Protein AF-A0A0K8PP52-F1 (afdb_monomer_lite)

Secondary structure (DSSP, 8-state):
-PPPPPB-TT-PBPS-SS---BSSTTPPBPTT-HHHHHHHHHHHHHTHHHHHHT-S-HHHHHHHHHHHHHH-HHHHHHHHHHHHHHHH-

Foldseek 3Di:
DPDDFDAAPVRHGDPDDPDADAPDDVHDGDPPRPRVVRVVVVVVLVCLLVVLLPDPDVVVSVVVLVVQCVVPVVSSVVSVVSNVVSNVD

Sequence (89 aa):
MPQRVLTTESGAPVADNQNSATAGVGGPLLLQDQQLLEKLARCNRERIAGGLAQVSRDDVIERNLAHFHTADPEYGRRVEDAVRALRED

Organism: Streptomyces azureus (NCBI:txid146537)

Structure (mmCIF, N/CA/C/O backbone):
data_AF-A0A0K8PP52-F1
#
_entry.id   AF-A0A0K8PP52-F1
#
loop_
_atom_site.group_PDB
_atom_site.id
_atom_site.type_symbol
_atom_site.label_atom_id
_atom_site.label_alt_id
_atom_site.label_comp_id
_atom_site.label_asym_id
_atom_site.label_entity_id
_atom_site.label_seq_id
_atom_site.pdbx_PDB_ins_code
_atom_site.Cartn_x
_atom_site.Cartn_y
_atom_site.Cartn_z
_atom_site.occupancy
_atom_site.B_iso_or_equiv
_atom_site.auth_seq_id
_atom_site.auth_comp_id
_atom_site.auth_asym_id
_atom_site.auth_atom_id
_atom_site.pdbx_PDB_model_num
ATOM 1 N N . MET A 1 1 ? -28.338 -18.580 -6.969 1.00 54.50 1 MET A N 1
ATOM 2 C CA . MET A 1 1 ? -26.875 -18.610 -6.747 1.00 54.50 1 MET A CA 1
ATOM 3 C C . MET A 1 1 ? -26.621 -18.332 -5.273 1.00 54.50 1 MET A C 1
ATOM 5 O O . MET A 1 1 ? -27.280 -17.431 -4.766 1.00 54.50 1 MET A O 1
ATOM 9 N N . PRO A 1 2 ? -25.759 -19.080 -4.564 1.00 60.72 2 PRO A N 1
ATOM 10 C CA . PRO A 1 2 ? -25.397 -18.728 -3.192 1.00 60.72 2 PRO A CA 1
ATOM 11 C C . PRO A 1 2 ? -24.676 -17.370 -3.172 1.00 60.72 2 PRO A C 1
ATOM 13 O O . PRO A 1 2 ? -23.870 -17.082 -4.059 1.00 60.72 2 PRO A O 1
ATOM 16 N N . GLN A 1 3 ? -24.992 -16.524 -2.189 1.00 76.19 3 GLN A N 1
ATOM 17 C CA . GLN A 1 3 ? -24.362 -15.213 -2.020 1.00 76.19 3 GLN A CA 1
ATOM 18 C C . GLN A 1 3 ? -22.861 -15.403 -1.763 1.00 76.19 3 GLN A C 1
ATOM 20 O O . GLN A 1 3 ? -22.471 -16.095 -0.823 1.00 76.19 3 GLN A O 1
ATOM 25 N N . ARG A 1 4 ? -22.010 -14.796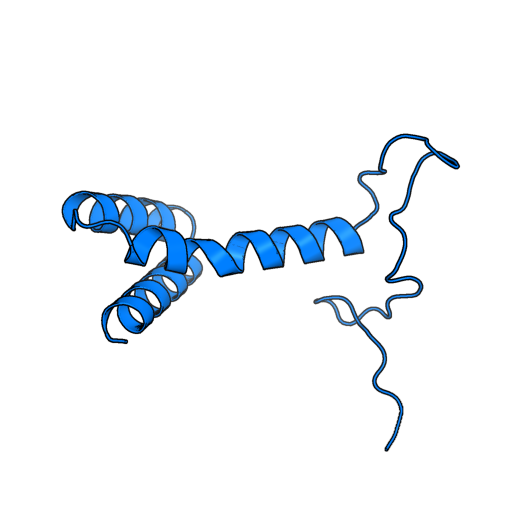 -2.598 1.00 86.50 4 ARG A N 1
ATOM 26 C CA . ARG A 1 4 ? -20.556 -14.831 -2.402 1.00 86.50 4 ARG A CA 1
ATOM 27 C C . ARG A 1 4 ? -20.196 -13.911 -1.232 1.00 86.50 4 ARG A C 1
ATOM 29 O O . ARG A 1 4 ? -20.494 -12.720 -1.283 1.00 86.50 4 ARG A O 1
ATOM 36 N N . VAL A 1 5 ? -19.586 -14.472 -0.190 1.00 91.88 5 VAL A N 1
ATOM 37 C CA . VAL A 1 5 ? -19.077 -13.717 0.964 1.00 91.88 5 VAL A CA 1
ATOM 38 C C . VAL A 1 5 ? -17.781 -13.024 0.557 1.00 91.88 5 VAL A C 1
ATOM 40 O O . VAL A 1 5 ? -16.918 -13.647 -0.062 1.00 91.88 5 VAL A O 1
ATOM 43 N N . LEU A 1 6 ? -17.652 -11.734 0.870 1.00 94.56 6 LEU A N 1
ATOM 44 C CA . LEU A 1 6 ? -16.399 -11.013 0.677 1.00 94.56 6 LEU A CA 1
ATOM 45 C C . LEU A 1 6 ? -15.384 -11.497 1.713 1.00 94.56 6 LEU A C 1
ATOM 47 O O . LEU A 1 6 ? -15.696 -11.534 2.903 1.00 94.56 6 LEU A O 1
ATOM 51 N N . THR A 1 7 ? -14.179 -11.838 1.270 1.00 95.38 7 THR A N 1
ATOM 52 C CA . THR A 1 7 ? -13.108 -12.320 2.143 1.00 95.38 7 THR A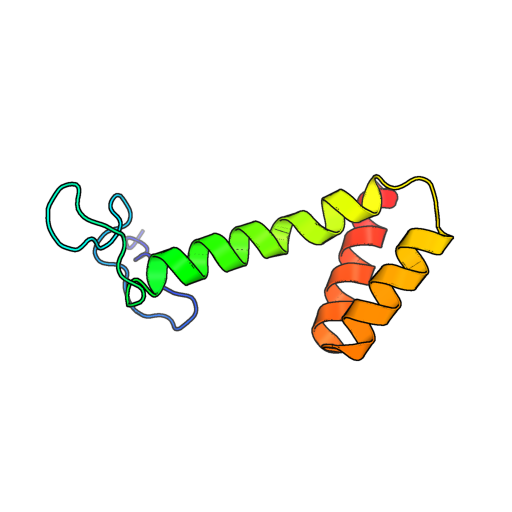 CA 1
ATOM 53 C C . THR A 1 7 ? -11.832 -11.505 1.972 1.00 95.38 7 THR A C 1
ATOM 55 O O . THR A 1 7 ? -11.628 -10.860 0.941 1.00 95.38 7 THR A O 1
ATOM 58 N N . THR A 1 8 ? -10.969 -11.546 2.982 1.00 94.31 8 THR A N 1
ATOM 59 C CA . THR A 1 8 ? -9.561 -11.144 2.878 1.00 94.31 8 THR A CA 1
ATOM 60 C C . THR A 1 8 ? -8.789 -12.118 1.982 1.00 94.31 8 THR A C 1
ATOM 62 O O . THR A 1 8 ? -9.291 -13.188 1.623 1.00 94.31 8 THR A O 1
ATOM 65 N N . GLU A 1 9 ? -7.542 -11.785 1.660 1.00 91.12 9 GLU A N 1
ATOM 66 C CA . GLU A 1 9 ? -6.597 -12.654 0.947 1.00 91.12 9 GLU A CA 1
ATOM 67 C C . GLU A 1 9 ? -6.332 -13.965 1.701 1.00 91.12 9 GLU A C 1
ATOM 69 O O . GLU A 1 9 ? -6.150 -15.010 1.083 1.00 91.12 9 GLU A O 1
ATOM 74 N N . SER A 1 10 ? -6.402 -13.943 3.035 1.00 92.94 10 SER A N 1
ATOM 75 C CA . SER A 1 10 ? -6.330 -15.141 3.883 1.00 92.94 10 SER A CA 1
ATOM 76 C C . SER A 1 10 ? -7.641 -15.938 3.966 1.00 92.94 10 SER A C 1
ATOM 78 O O . SER A 1 10 ? -7.683 -16.977 4.622 1.00 92.94 10 SER A O 1
ATOM 80 N N . GLY A 1 11 ? -8.716 -15.472 3.323 1.00 93.75 11 GLY A N 1
ATOM 81 C CA . GLY A 1 11 ? -10.019 -16.141 3.305 1.00 93.75 11 GLY A CA 1
ATOM 82 C C . GLY A 1 11 ? -10.929 -15.825 4.497 1.00 93.75 11 GLY A C 1
ATOM 83 O O . GLY A 1 11 ? -12.015 -16.396 4.591 1.00 93.75 11 GLY A O 1
ATOM 84 N N . ALA A 1 12 ? -10.543 -14.913 5.394 1.00 94.31 12 ALA A N 1
ATOM 85 C CA . ALA A 1 12 ? -11.395 -14.501 6.507 1.00 94.31 12 ALA A CA 1
ATOM 86 C C . ALA A 1 12 ? -12.571 -13.641 6.001 1.00 94.31 12 ALA A C 1
ATOM 88 O O . ALA A 1 12 ? -12.363 -12.787 5.136 1.00 94.31 12 ALA A O 1
ATOM 89 N N . PRO A 1 13 ? -13.803 -13.825 6.510 1.00 95.31 13 PRO A N 1
ATOM 90 C CA . PRO A 1 13 ? -14.956 -13.043 6.071 1.00 95.31 13 PRO A CA 1
ATOM 91 C C . PRO A 1 13 ? -14.824 -11.568 6.475 1.00 95.31 13 PRO A C 1
ATOM 93 O O . PRO A 1 13 ? -14.453 -11.247 7.603 1.00 95.31 13 PRO A O 1
ATOM 96 N N . VAL A 1 14 ? -15.170 -10.664 5.559 1.00 94.88 14 VAL A N 1
ATOM 97 C CA . VAL A 1 14 ? -15.184 -9.215 5.790 1.00 94.88 14 VAL A CA 1
ATOM 98 C C . VAL A 1 14 ? -16.550 -8.805 6.333 1.00 94.88 14 VAL A C 1
A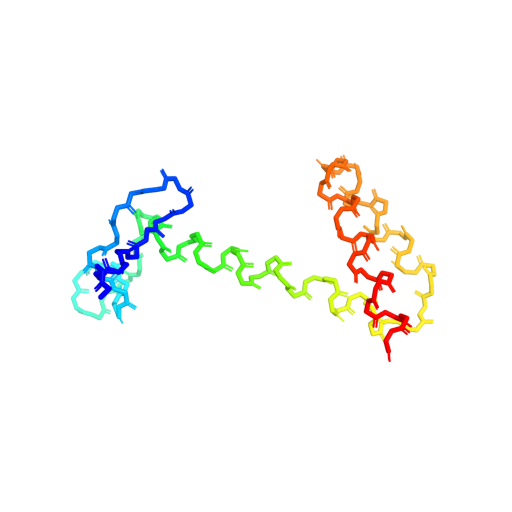TOM 100 O O . VAL A 1 14 ? -17.561 -8.964 5.652 1.00 94.88 14 VAL A O 1
ATOM 103 N N . ALA A 1 15 ? -16.574 -8.272 7.556 1.00 93.00 15 ALA A N 1
ATOM 104 C CA . ALA A 1 15 ? -17.808 -7.858 8.224 1.00 93.00 15 ALA A CA 1
ATOM 105 C C . ALA A 1 15 ? -18.355 -6.515 7.707 1.00 93.00 15 ALA A C 1
ATOM 107 O O . ALA A 1 15 ? -19.556 -6.390 7.483 1.00 93.00 15 ALA A O 1
ATOM 108 N N . ASP A 1 16 ? -17.480 -5.529 7.495 1.00 93.50 16 ASP A N 1
ATOM 109 C CA . ASP A 1 16 ? -17.822 -4.198 6.986 1.00 93.50 16 ASP A CA 1
ATOM 110 C C . ASP A 1 16 ? -16.831 -3.811 5.882 1.00 93.50 16 ASP A C 1
ATOM 112 O O . ASP A 1 16 ? -15.625 -3.953 6.045 1.00 93.50 16 ASP A O 1
ATOM 116 N N . ASN A 1 17 ? -17.351 -3.361 4.740 1.00 94.44 17 ASN A N 1
ATOM 117 C CA . ASN A 1 17 ? -16.582 -2.937 3.569 1.00 94.44 17 ASN A CA 1
ATOM 118 C C . ASN A 1 17 ? -16.826 -1.455 3.222 1.00 94.44 17 ASN A C 1
ATOM 120 O O . ASN A 1 17 ? -16.461 -1.004 2.139 1.00 94.44 17 ASN A O 1
ATOM 124 N N . GLN A 1 18 ? -17.547 -0.717 4.058 1.00 95.94 18 GLN A N 1
ATOM 125 C CA . GLN A 1 18 ? -17.927 0.676 3.815 1.00 95.94 18 GLN A CA 1
ATOM 126 C C . GLN A 1 18 ? -17.228 1.634 4.779 1.00 95.94 18 GLN A C 1
ATOM 128 O O . GLN A 1 18 ? -17.091 2.810 4.456 1.00 95.94 18 GLN A O 1
ATOM 133 N N . ASN A 1 19 ? -16.738 1.135 5.916 1.00 94.81 19 ASN A N 1
ATOM 134 C CA . ASN A 1 19 ? -16.057 1.937 6.925 1.00 94.81 19 ASN A CA 1
ATOM 135 C C . ASN A 1 19 ? -14.672 1.377 7.260 1.00 94.81 19 ASN A C 1
ATOM 137 O O . ASN A 1 19 ? -14.439 0.171 7.215 1.00 94.81 19 ASN A O 1
ATOM 141 N N . SER A 1 20 ? -13.761 2.275 7.628 1.00 96.44 20 SER A N 1
ATOM 142 C CA . SER A 1 20 ? -12.473 1.932 8.233 1.00 96.44 20 SER A CA 1
ATOM 143 C C . SER A 1 20 ? -12.581 1.872 9.757 1.00 96.44 20 SER A C 1
ATOM 145 O O . SER A 1 20 ? -13.415 2.555 10.353 1.00 96.44 20 SER A O 1
ATOM 147 N N . ALA A 1 21 ? -11.696 1.120 10.409 1.00 96.25 21 ALA A N 1
ATOM 148 C CA . ALA A 1 21 ? -11.599 1.107 11.862 1.00 96.25 21 ALA A CA 1
ATOM 149 C C . ALA A 1 21 ? -10.838 2.344 12.375 1.00 96.25 21 ALA A C 1
ATOM 151 O O . ALA A 1 21 ? -9.667 2.566 12.049 1.00 96.25 21 ALA A O 1
ATOM 152 N N . THR A 1 22 ? -11.498 3.136 13.220 1.00 97.50 22 THR A N 1
ATOM 153 C CA . THR A 1 22 ? -10.964 4.376 13.805 1.00 97.50 22 THR A CA 1
ATOM 154 C C . THR A 1 22 ? -11.025 4.362 15.334 1.00 97.50 22 THR A C 1
ATOM 156 O O . THR A 1 22 ? -11.821 3.638 15.938 1.00 97.50 22 THR A O 1
ATOM 159 N N . ALA A 1 23 ? -10.205 5.191 15.988 1.00 97.06 23 ALA A N 1
ATOM 160 C CA . ALA A 1 23 ? -10.287 5.451 17.430 1.00 97.06 23 ALA A CA 1
ATOM 161 C C . ALA A 1 23 ? -11.495 6.353 17.765 1.00 97.06 23 ALA A C 1
ATOM 163 O O . ALA A 1 23 ? -11.338 7.525 18.105 1.00 97.06 23 ALA A O 1
ATOM 164 N N . GLY A 1 24 ? -12.707 5.810 17.640 1.00 95.69 24 GLY A N 1
ATOM 165 C CA . GLY A 1 24 ? -13.959 6.560 17.768 1.00 95.69 24 GLY A CA 1
ATOM 166 C C . GLY A 1 24 ? -14.359 7.291 16.481 1.00 95.69 24 GLY A C 1
ATOM 167 O O . GLY A 1 24 ? -13.604 7.347 15.507 1.00 95.69 24 GLY A O 1
ATOM 168 N N . VAL A 1 25 ? -15.579 7.835 16.456 1.00 95.31 25 VAL A N 1
ATOM 169 C CA . VAL A 1 25 ? -16.120 8.555 15.290 1.00 95.31 25 VAL A CA 1
ATOM 170 C C . VAL A 1 25 ? -15.307 9.828 15.048 1.00 95.31 25 VAL A C 1
ATOM 172 O O . VAL A 1 25 ? -15.190 10.666 15.937 1.00 95.31 25 VAL A O 1
ATOM 175 N N . GLY A 1 26 ? -14.730 9.961 13.851 1.00 95.50 26 GLY A N 1
ATOM 176 C CA . GLY A 1 26 ? -13.852 11.083 13.490 1.00 95.50 26 GLY A CA 1
ATOM 177 C C . GLY A 1 26 ? -12.445 11.023 14.099 1.00 95.50 26 GLY A C 1
ATOM 178 O O . GLY A 1 26 ? -11.661 11.949 13.903 1.00 95.50 26 GLY A O 1
ATOM 179 N N . GLY A 1 27 ? -12.117 9.953 14.829 1.00 96.94 27 GLY A N 1
ATOM 180 C CA . GLY A 1 27 ? -10.772 9.703 15.336 1.00 96.94 27 GLY A CA 1
ATOM 181 C C . GLY A 1 27 ? -9.804 9.206 14.252 1.00 96.94 27 GLY A C 1
ATOM 182 O O . GLY A 1 27 ? -10.213 8.921 13.124 1.00 96.94 27 GLY A O 1
ATOM 183 N N . PRO A 1 28 ? -8.506 9.070 14.577 1.00 97.81 28 PRO A N 1
ATOM 184 C CA . PRO A 1 28 ? -7.510 8.543 13.648 1.00 97.81 28 PRO A CA 1
ATOM 185 C C . PRO A 1 28 ? -7.777 7.078 13.272 1.00 97.81 28 PRO A C 1
ATOM 187 O O . PRO A 1 28 ? -8.383 6.324 14.038 1.00 97.81 28 PRO A O 1
ATOM 190 N N . LEU A 1 29 ? -7.267 6.671 12.106 1.00 97.38 29 LEU A N 1
ATOM 191 C CA . LEU A 1 29 ? -7.259 5.275 11.662 1.00 97.38 29 LEU A CA 1
ATOM 192 C C . LEU A 1 29 ? -6.410 4.400 12.586 1.00 97.38 29 LEU A C 1
ATOM 194 O O . LEU A 1 29 ? -5.367 4.824 13.088 1.00 97.38 29 LEU A O 1
ATOM 198 N N . LEU A 1 30 ? -6.846 3.156 12.771 1.00 96.69 30 LEU A N 1
ATOM 199 C CA . LEU A 1 30 ? -6.130 2.174 13.575 1.00 96.69 30 LEU A CA 1
ATOM 200 C C . LEU A 1 30 ? -5.244 1.295 12.687 1.00 96.69 30 LEU A C 1
ATOM 202 O O . LEU A 1 30 ? -5.703 0.756 11.684 1.00 96.69 30 LEU A O 1
ATOM 206 N N . LEU A 1 31 ? -3.994 1.063 13.103 1.00 96.50 31 LEU A N 1
ATOM 207 C CA . LEU A 1 31 ? -3.068 0.173 12.381 1.00 96.50 31 LEU A CA 1
ATOM 208 C C . LEU A 1 31 ? -3.574 -1.280 12.311 1.00 96.50 31 LEU A C 1
ATOM 210 O O . LEU A 1 31 ? -3.227 -2.019 11.399 1.00 96.50 31 LEU A O 1
ATOM 214 N N . GLN A 1 32 ? -4.415 -1.686 13.262 1.00 95.00 32 GLN A N 1
ATOM 215 C CA . GLN A 1 32 ? -5.025 -3.016 13.299 1.00 95.00 32 GLN A CA 1
ATOM 216 C C . GLN A 1 32 ? -6.113 -3.241 12.234 1.00 95.00 32 GLN A C 1
ATOM 218 O O . GLN A 1 32 ? -6.632 -4.351 12.139 1.00 95.00 32 GLN A O 1
ATOM 223 N N . ASP A 1 33 ? -6.474 -2.227 11.437 1.00 96.31 33 ASP A N 1
ATOM 224 C CA . ASP A 1 33 ? -7.373 -2.384 10.288 1.00 96.31 33 ASP A CA 1
ATOM 225 C C . ASP A 1 33 ? -6.676 -3.136 9.136 1.00 96.31 33 ASP A C 1
ATOM 227 O O . ASP A 1 33 ? -6.296 -2.573 8.105 1.00 96.31 33 ASP A O 1
ATOM 231 N N . GLN A 1 34 ? -6.476 -4.442 9.333 1.00 94.75 34 GLN A N 1
ATOM 232 C CA . GLN A 1 34 ? -5.805 -5.325 8.378 1.00 94.75 34 GLN A CA 1
ATOM 233 C C . GLN A 1 34 ? -6.492 -5.292 7.008 1.00 94.75 34 GLN A C 1
ATOM 235 O O . GLN A 1 34 ? -5.824 -5.237 5.978 1.00 94.75 34 GLN A O 1
ATOM 240 N N . GLN A 1 35 ? -7.825 -5.302 6.987 1.00 95.38 35 GLN A N 1
ATOM 241 C CA . GLN A 1 35 ? -8.596 -5.347 5.752 1.00 95.38 35 GLN A CA 1
ATOM 242 C C . GLN A 1 35 ? -8.403 -4.077 4.917 1.00 95.38 35 GLN A C 1
ATOM 244 O O . GLN A 1 35 ? -8.371 -4.152 3.686 1.00 95.38 35 GLN A O 1
ATOM 249 N N . LEU A 1 36 ? -8.332 -2.897 5.538 1.00 95.88 36 LEU A N 1
ATOM 250 C CA . LEU A 1 36 ? -8.039 -1.653 4.823 1.00 95.88 36 LEU A CA 1
ATOM 251 C C . LEU A 1 36 ? -6.620 -1.668 4.252 1.00 95.88 36 LEU A C 1
ATOM 253 O O . LEU A 1 36 ? -6.434 -1.383 3.067 1.00 95.88 36 LEU A O 1
ATOM 257 N N . LEU A 1 37 ? -5.634 -2.026 5.080 1.00 95.12 37 LEU A N 1
ATOM 258 C CA . LEU A 1 37 ? -4.227 -2.065 4.679 1.00 95.12 37 LEU A CA 1
ATOM 259 C C . LEU A 1 37 ? -4.003 -3.012 3.498 1.00 95.12 37 LEU A C 1
ATOM 261 O O . LEU A 1 37 ? -3.340 -2.645 2.530 1.00 95.12 37 LEU A O 1
ATOM 265 N N . GLU A 1 38 ? -4.606 -4.197 3.541 1.00 94.31 38 GLU A N 1
ATOM 266 C CA . GLU A 1 38 ? -4.540 -5.191 2.472 1.00 94.31 38 GLU A CA 1
ATOM 267 C C . GLU A 1 38 ? -5.112 -4.654 1.150 1.00 94.31 38 GLU A C 1
ATOM 269 O O . GLU A 1 38 ? -4.452 -4.727 0.109 1.00 94.31 38 GLU A O 1
ATOM 274 N N . LYS A 1 39 ? -6.306 -4.044 1.180 1.00 92.88 39 LYS A N 1
ATOM 275 C CA . LYS A 1 39 ? -6.940 -3.472 -0.022 1.00 92.88 39 LYS A CA 1
ATOM 276 C C . LYS A 1 39 ? -6.108 -2.359 -0.647 1.00 92.88 39 LYS A C 1
ATOM 278 O O . LYS A 1 39 ? -5.949 -2.332 -1.868 1.00 92.88 39 LYS A O 1
ATOM 283 N N . LEU A 1 40 ? -5.576 -1.451 0.171 1.00 93.06 40 LEU A N 1
ATOM 284 C CA . LEU A 1 40 ? -4.732 -0.356 -0.307 1.00 93.06 40 LEU A CA 1
ATOM 285 C C . LEU A 1 40 ? -3.404 -0.877 -0.861 1.00 93.06 40 LEU A C 1
ATOM 287 O O . LEU A 1 40 ? -2.975 -0.436 -1.925 1.00 93.06 40 LEU A O 1
ATOM 291 N N . ALA A 1 41 ? -2.779 -1.850 -0.192 1.00 89.44 41 ALA A N 1
ATOM 292 C CA . ALA A 1 41 ? -1.556 -2.480 -0.676 1.00 89.44 41 ALA A CA 1
ATOM 293 C C . ALA A 1 41 ? -1.775 -3.160 -2.033 1.00 89.44 41 ALA A C 1
ATOM 295 O O . ALA A 1 41 ? -0.957 -2.994 -2.937 1.00 89.44 41 ALA A O 1
ATOM 296 N N . ARG A 1 42 ? -2.891 -3.879 -2.211 1.00 87.00 42 ARG A N 1
ATOM 297 C CA . ARG A 1 42 ? -3.242 -4.481 -3.502 1.00 87.00 42 ARG A CA 1
ATOM 298 C C . ARG A 1 42 ? -3.437 -3.424 -4.591 1.00 87.00 42 ARG A C 1
ATOM 300 O O . ARG A 1 42 ? -2.751 -3.498 -5.604 1.00 87.00 42 ARG A O 1
ATOM 307 N N . CYS A 1 43 ? -4.268 -2.411 -4.347 1.00 85.94 43 CYS A N 1
ATOM 308 C CA . CYS A 1 43 ? -4.502 -1.316 -5.297 1.00 85.94 43 CYS A CA 1
ATOM 309 C C . CYS A 1 43 ? -3.196 -0.604 -5.700 1.00 85.94 43 CYS A C 1
ATOM 311 O O . CYS A 1 43 ? -2.951 -0.342 -6.878 1.00 85.94 43 CYS A O 1
ATOM 313 N N . ASN A 1 44 ? -2.311 -0.344 -4.732 1.00 81.88 44 ASN A N 1
ATOM 314 C CA . ASN A 1 44 ? -1.015 0.277 -4.999 1.00 81.88 44 ASN A CA 1
ATOM 315 C C . ASN A 1 44 ? -0.114 -0.611 -5.871 1.00 81.88 44 ASN A C 1
ATOM 317 O O . ASN A 1 44 ? 0.551 -0.096 -6.768 1.00 81.88 44 ASN A O 1
ATOM 321 N N . ARG A 1 45 ? -0.099 -1.934 -5.643 1.00 77.06 45 ARG A N 1
ATOM 322 C CA . ARG A 1 45 ? 0.691 -2.888 -6.445 1.00 77.06 45 ARG A CA 1
ATOM 323 C C . ARG A 1 45 ? 0.164 -3.029 -7.874 1.00 77.06 45 ARG A C 1
ATOM 325 O O . ARG A 1 45 ? 0.966 -3.132 -8.797 1.00 77.06 45 ARG A O 1
ATOM 332 N N . GLU A 1 46 ? -1.151 -2.963 -8.072 1.00 76.56 46 GLU A N 1
ATOM 333 C CA . GLU A 1 46 ? -1.783 -3.089 -9.396 1.00 76.56 46 GLU A CA 1
ATOM 334 C C . GLU A 1 46 ? -1.360 -1.981 -10.380 1.00 76.56 46 GLU A C 1
ATOM 336 O O . GLU A 1 46 ? -1.363 -2.1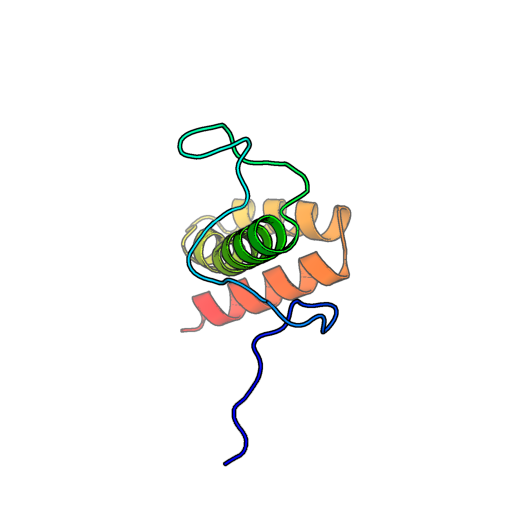98 -11.589 1.00 76.56 46 GLU A O 1
ATOM 341 N N . ARG A 1 47 ? -0.945 -0.802 -9.897 1.00 78.69 47 ARG A N 1
ATOM 342 C CA . ARG A 1 47 ? -0.593 0.338 -10.765 1.00 78.69 47 ARG A CA 1
ATOM 343 C C . ARG A 1 47 ? 0.884 0.470 -11.132 1.00 78.69 47 ARG A C 1
ATOM 345 O O . ARG A 1 47 ? 1.209 1.307 -11.975 1.00 78.69 47 ARG A O 1
ATOM 352 N N . ILE A 1 48 ? 1.780 -0.324 -10.547 1.00 83.06 48 ILE A N 1
ATOM 353 C CA . ILE A 1 48 ? 3.229 -0.159 -10.765 1.00 83.06 48 ILE A CA 1
ATOM 354 C C . ILE A 1 48 ? 3.610 -0.422 -12.227 1.00 83.06 48 ILE A C 1
ATOM 356 O O . ILE A 1 48 ? 4.336 0.373 -12.824 1.00 83.06 48 ILE A O 1
ATOM 360 N N . ALA A 1 49 ? 3.069 -1.484 -12.828 1.00 84.06 49 ALA A N 1
ATOM 361 C CA . ALA A 1 49 ? 3.354 -1.824 -14.220 1.00 84.06 49 ALA A CA 1
ATOM 362 C C . ALA A 1 49 ? 2.831 -0.761 -15.200 1.00 84.06 49 ALA A C 1
ATOM 364 O O . ALA A 1 49 ? 3.556 -0.349 -16.101 1.00 84.06 49 ALA A O 1
ATOM 365 N N . GLY A 1 50 ? 1.619 -0.239 -14.974 1.00 83.00 50 GLY A N 1
ATOM 366 C CA . GLY A 1 50 ? 1.048 0.827 -15.803 1.00 83.00 50 GLY A CA 1
ATOM 367 C C . GLY A 1 50 ? 1.862 2.119 -15.781 1.00 83.00 50 GLY A C 1
ATOM 368 O O . GLY A 1 50 ? 2.027 2.753 -16.819 1.00 83.00 50 GLY A O 1
ATOM 369 N N . GLY A 1 51 ? 2.429 2.488 -14.628 1.00 86.31 51 GLY A N 1
ATOM 370 C CA . GLY A 1 51 ? 3.323 3.644 -14.535 1.00 86.31 51 GLY A CA 1
ATOM 371 C C . GLY A 1 51 ? 4.637 3.447 -15.297 1.00 86.31 51 GLY A C 1
ATOM 372 O O . GLY A 1 51 ? 5.080 4.352 -15.999 1.00 86.31 51 GLY A O 1
ATOM 373 N N . LEU A 1 52 ? 5.247 2.261 -15.195 1.00 86.62 52 LEU A N 1
ATOM 374 C CA . LEU A 1 52 ? 6.495 1.941 -15.898 1.00 86.62 52 LEU A CA 1
ATOM 375 C C . LEU A 1 52 ? 6.303 1.829 -17.416 1.00 86.62 52 LEU A C 1
ATOM 377 O O . LEU A 1 52 ? 7.156 2.300 -18.165 1.00 86.62 52 LEU A O 1
ATOM 381 N N . ALA A 1 53 ? 5.182 1.266 -17.874 1.00 86.88 53 ALA A N 1
ATOM 382 C CA . ALA A 1 53 ? 4.877 1.111 -19.297 1.00 86.88 53 ALA A CA 1
ATOM 383 C C . ALA A 1 53 ? 4.845 2.454 -20.050 1.00 86.88 53 ALA A C 1
ATOM 385 O O . ALA A 1 53 ? 5.281 2.522 -21.198 1.00 86.88 53 ALA A O 1
ATOM 386 N N . GLN A 1 54 ? 4.411 3.531 -19.383 1.00 87.75 54 GLN A N 1
ATOM 387 C CA . GLN A 1 54 ? 4.328 4.886 -19.946 1.00 87.75 54 GLN A CA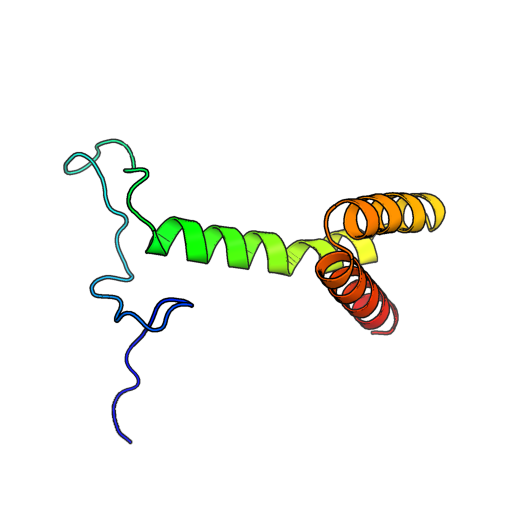 1
ATOM 388 C C . GLN A 1 54 ? 5.681 5.601 -20.081 1.00 87.75 54 GLN A C 1
ATOM 390 O O . GLN A 1 54 ? 5.769 6.641 -20.736 1.00 87.75 54 GLN A O 1
ATOM 395 N N . VAL A 1 55 ? 6.741 5.103 -19.440 1.00 89.94 55 VAL A N 1
ATOM 396 C CA . VAL A 1 55 ? 8.059 5.744 -19.489 1.00 89.94 55 VAL A CA 1
ATOM 397 C C . VAL A 1 55 ? 8.678 5.501 -20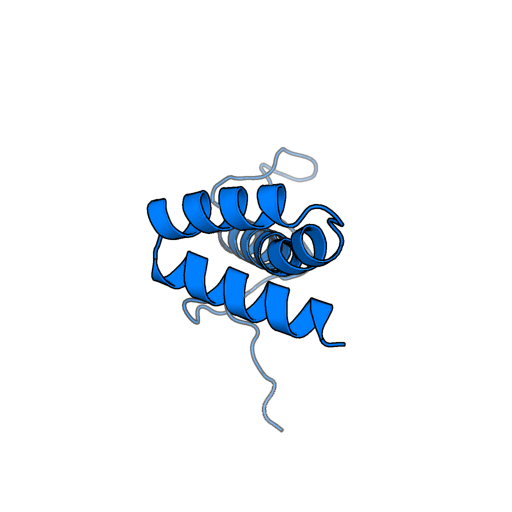.865 1.00 89.94 55 VAL A C 1
ATOM 399 O O . VAL A 1 55 ? 8.788 4.364 -21.298 1.00 89.94 55 VAL A O 1
ATOM 402 N N . SER A 1 56 ? 9.122 6.554 -21.554 1.00 86.50 56 SER A N 1
ATOM 403 C CA . SER A 1 56 ? 9.724 6.448 -22.897 1.00 86.50 56 SER A CA 1
ATOM 404 C C . SER A 1 56 ? 11.190 5.999 -22.900 1.00 86.50 56 SER A C 1
ATOM 406 O O . SER A 1 56 ? 11.737 5.662 -23.944 1.00 86.50 56 SER A O 1
ATOM 408 N N . ARG A 1 57 ? 11.844 6.035 -21.737 1.00 91.62 57 ARG A N 1
ATOM 409 C CA . ARG A 1 57 ? 13.254 5.687 -21.550 1.00 91.62 57 ARG A CA 1
ATOM 410 C C . ARG A 1 57 ? 13.413 4.248 -21.075 1.00 91.62 57 ARG A C 1
ATOM 412 O O . ARG A 1 57 ? 13.157 3.957 -19.907 1.00 91.62 57 ARG A O 1
ATOM 419 N N . ASP A 1 58 ? 13.908 3.383 -21.951 1.00 87.69 58 ASP A N 1
ATOM 420 C CA . ASP A 1 58 ? 14.096 1.963 -21.633 1.00 87.69 58 ASP A CA 1
ATOM 421 C C . ASP A 1 58 ? 15.163 1.735 -20.550 1.00 87.69 58 ASP A C 1
ATOM 423 O O . ASP A 1 58 ? 14.968 0.904 -19.666 1.00 87.69 58 ASP A O 1
ATOM 427 N N . ASP A 1 59 ? 16.207 2.570 -20.496 1.00 91.50 59 ASP A N 1
ATOM 428 C CA . ASP A 1 59 ? 17.252 2.496 -19.463 1.00 91.50 59 ASP A CA 1
ATOM 429 C C . ASP A 1 59 ? 16.709 2.723 -18.038 1.00 91.50 59 ASP A C 1
ATOM 431 O O . ASP A 1 59 ? 17.199 2.161 -17.054 1.00 91.50 59 ASP A O 1
ATOM 435 N N . VAL A 1 60 ? 15.656 3.538 -17.913 1.00 88.69 60 VAL A N 1
ATOM 436 C CA . VAL A 1 60 ? 14.985 3.783 -16.631 1.00 88.69 60 VAL A CA 1
ATOM 437 C C . VAL A 1 60 ? 14.177 2.560 -16.211 1.00 88.69 60 VAL A C 1
ATOM 439 O O . VAL A 1 60 ? 14.139 2.238 -15.021 1.00 88.69 60 VAL A O 1
ATOM 442 N N . ILE A 1 61 ? 13.550 1.873 -17.162 1.00 88.12 61 ILE A N 1
ATOM 443 C CA . ILE A 1 61 ? 12.732 0.689 -16.894 1.00 88.12 61 ILE A CA 1
ATOM 444 C C . ILE A 1 61 ? 13.620 -0.480 -16.506 1.00 88.12 61 ILE A C 1
ATOM 446 O O . ILE A 1 61 ? 13.388 -1.072 -15.457 1.00 88.12 61 ILE A O 1
ATOM 450 N N . GLU A 1 62 ? 14.678 -0.746 -17.271 1.00 89.62 62 GLU A N 1
ATOM 451 C CA . GLU A 1 62 ? 15.656 -1.795 -16.965 1.00 89.62 62 GLU A CA 1
ATOM 452 C C . GLU A 1 62 ? 16.222 -1.636 -15.550 1.00 89.62 62 GLU A C 1
ATOM 454 O O . GLU A 1 62 ? 16.235 -2.585 -14.762 1.00 89.62 62 GLU A O 1
ATOM 459 N N . ARG A 1 63 ? 16.605 -0.408 -15.171 1.00 92.75 63 ARG A N 1
ATOM 460 C CA . ARG A 1 63 ? 17.115 -0.130 -13.824 1.00 92.75 63 ARG A CA 1
ATOM 461 C C . ARG A 1 63 ? 16.063 -0.354 -12.735 1.00 92.75 63 ARG A C 1
ATOM 463 O O . ARG A 1 63 ? 16.383 -0.910 -11.688 1.00 92.75 63 ARG A O 1
ATOM 470 N N . ASN A 1 64 ? 14.816 0.066 -12.955 1.00 89.69 64 ASN A N 1
ATOM 471 C CA . ASN A 1 64 ? 13.737 -0.166 -11.990 1.00 89.69 64 ASN A CA 1
ATOM 472 C C . ASN A 1 64 ? 13.411 -1.660 -11.849 1.00 89.69 64 ASN A C 1
ATOM 474 O O . ASN A 1 64 ? 13.290 -2.148 -10.727 1.00 89.69 64 ASN A O 1
ATOM 478 N N . LEU A 1 65 ? 13.333 -2.400 -12.958 1.00 89.38 65 LEU A N 1
ATOM 479 C CA . LEU A 1 65 ? 13.117 -3.848 -12.951 1.00 89.38 65 LEU A CA 1
ATOM 480 C C . LEU A 1 65 ? 14.235 -4.576 -12.195 1.00 89.38 65 LEU A C 1
ATOM 482 O O . LEU A 1 65 ? 13.942 -5.442 -11.373 1.00 89.38 65 LEU A O 1
ATOM 486 N N . ALA A 1 66 ? 15.496 -4.171 -12.374 1.00 92.00 66 ALA A N 1
ATOM 487 C CA . ALA A 1 66 ? 16.620 -4.727 -11.619 1.00 92.00 66 ALA A CA 1
ATOM 488 C C . ALA A 1 66 ? 16.475 -4.527 -10.097 1.00 92.00 66 ALA A C 1
ATOM 490 O O . ALA A 1 66 ? 16.778 -5.438 -9.321 1.00 92.00 66 ALA A O 1
ATOM 491 N N . HIS A 1 67 ? 15.966 -3.371 -9.651 1.00 90.94 67 HIS A N 1
ATOM 492 C CA . HIS A 1 67 ? 15.674 -3.140 -8.233 1.00 90.94 67 HIS A CA 1
ATOM 493 C C . HIS A 1 67 ? 14.567 -4.066 -7.712 1.00 90.94 67 HIS A C 1
ATOM 495 O O . HIS A 1 67 ? 14.722 -4.631 -6.629 1.00 90.94 67 HIS A O 1
ATOM 501 N N . PHE A 1 68 ? 13.491 -4.273 -8.479 1.00 90.94 68 PHE A N 1
ATOM 502 C CA . PHE A 1 68 ? 12.420 -5.195 -8.087 1.00 90.94 68 PHE A CA 1
ATOM 503 C C . PHE A 1 68 ? 12.904 -6.643 -8.016 1.00 90.94 68 PHE A C 1
ATOM 505 O O . PHE A 1 68 ? 12.651 -7.300 -7.013 1.00 90.94 68 PHE A O 1
ATOM 512 N N . HIS A 1 69 ? 13.662 -7.108 -9.014 1.00 91.81 69 HIS A N 1
ATOM 513 C CA . HIS A 1 69 ? 14.271 -8.444 -9.013 1.00 91.81 69 HIS A CA 1
ATOM 514 C C . HIS A 1 69 ? 15.223 -8.657 -7.830 1.00 91.81 69 HIS A C 1
ATOM 516 O O . HIS A 1 69 ? 15.255 -9.743 -7.258 1.00 91.81 69 HIS A O 1
ATOM 522 N N . THR A 1 70 ? 15.976 -7.623 -7.438 1.00 94.25 70 THR A N 1
ATOM 523 C CA . THR A 1 70 ? 16.880 -7.686 -6.275 1.00 94.25 70 THR A CA 1
ATOM 524 C C . THR A 1 70 ? 16.109 -7.784 -4.956 1.00 94.25 70 THR A C 1
ATOM 526 O O . THR A 1 70 ? 16.545 -8.485 -4.046 1.00 94.25 70 THR A O 1
ATOM 529 N N . ALA A 1 71 ? 14.980 -7.079 -4.835 1.00 90.56 71 ALA A N 1
ATOM 530 C CA . ALA A 1 71 ? 14.156 -7.100 -3.629 1.00 90.56 71 ALA A CA 1
ATOM 531 C C . ALA A 1 71 ? 13.353 -8.405 -3.490 1.00 90.56 71 ALA A C 1
ATOM 533 O O . ALA A 1 71 ? 13.297 -8.979 -2.404 1.00 90.56 71 ALA A O 1
ATOM 534 N N . ASP A 1 72 ? 12.740 -8.862 -4.583 1.00 92.31 72 ASP A N 1
ATOM 535 C CA . ASP A 1 72 ? 11.968 -10.101 -4.674 1.00 92.31 72 ASP A CA 1
ATOM 536 C C . ASP A 1 72 ? 11.957 -10.588 -6.144 1.00 92.31 72 ASP A C 1
ATOM 538 O O . ASP A 1 72 ? 11.295 -9.981 -6.996 1.00 92.31 72 ASP A O 1
ATOM 542 N N . PRO A 1 73 ? 12.646 -11.702 -6.464 1.00 93.19 73 PRO A N 1
ATOM 543 C CA . PRO A 1 73 ? 12.728 -12.222 -7.831 1.00 93.19 73 PRO A CA 1
ATOM 544 C C . PRO A 1 73 ? 11.391 -12.665 -8.443 1.00 93.19 73 PRO A C 1
ATOM 546 O O . PRO A 1 73 ? 11.229 -12.673 -9.664 1.00 93.19 73 PRO A O 1
ATOM 549 N N . GLU A 1 74 ? 10.427 -13.111 -7.636 1.00 89.75 74 GLU A N 1
ATOM 550 C CA . GLU A 1 74 ? 9.111 -13.504 -8.145 1.00 89.75 74 GLU A CA 1
ATOM 551 C C . GLU A 1 74 ? 8.268 -12.266 -8.451 1.00 89.75 74 GLU A C 1
ATOM 553 O O . GLU A 1 74 ? 7.642 -12.177 -9.508 1.00 89.75 74 GLU A O 1
ATOM 558 N N . TYR A 1 75 ? 8.309 -11.274 -7.560 1.00 84.81 75 TYR A N 1
ATOM 559 C CA . TYR A 1 75 ? 7.653 -9.992 -7.778 1.00 84.81 75 TYR A CA 1
ATOM 560 C C . TYR A 1 75 ? 8.220 -9.259 -9.000 1.00 84.81 75 TYR A C 1
ATOM 562 O O . TYR A 1 75 ? 7.444 -8.784 -9.829 1.00 84.81 75 TYR A O 1
ATOM 570 N N . GLY A 1 76 ? 9.549 -9.216 -9.146 1.00 89.31 76 GLY A N 1
ATOM 571 C CA . GLY A 1 76 ? 10.228 -8.602 -10.289 1.00 89.31 76 GLY A CA 1
ATOM 572 C C . GLY A 1 76 ? 9.763 -9.175 -11.628 1.00 89.31 76 GLY A C 1
ATOM 573 O O . GLY A 1 76 ? 9.388 -8.408 -12.513 1.00 89.31 76 GLY A O 1
ATOM 574 N N . ARG A 1 77 ? 9.668 -10.509 -11.735 1.00 90.94 77 ARG A N 1
ATOM 575 C CA . ARG A 1 77 ? 9.129 -11.184 -12.930 1.00 90.94 77 ARG A CA 1
ATOM 576 C C . ARG A 1 77 ? 7.694 -10.770 -13.247 1.00 90.94 77 ARG A C 1
ATOM 578 O O . ARG A 1 77 ? 7.407 -10.412 -14.381 1.00 90.94 77 ARG A O 1
ATOM 585 N N . ARG A 1 78 ? 6.803 -10.738 -12.248 1.00 88.88 78 ARG A N 1
ATOM 586 C CA . ARG A 1 78 ? 5.405 -10.320 -12.468 1.00 88.88 78 ARG A CA 1
ATOM 587 C C . ARG A 1 78 ? 5.294 -8.877 -12.958 1.00 88.88 78 ARG A C 1
ATOM 589 O O . ARG A 1 78 ? 4.434 -8.581 -13.781 1.00 88.88 78 ARG A O 1
ATOM 596 N N . VAL A 1 79 ? 6.136 -7.978 -12.445 1.00 88.44 79 VAL A N 1
ATOM 597 C CA . VAL A 1 79 ? 6.166 -6.580 -12.900 1.00 88.44 79 VAL A CA 1
ATOM 598 C C . VAL A 1 79 ? 6.691 -6.494 -14.330 1.00 88.44 79 VAL A C 1
ATOM 600 O O . VAL A 1 79 ? 6.106 -5.777 -15.134 1.00 88.44 79 VAL A O 1
ATOM 603 N N . GLU A 1 80 ? 7.750 -7.230 -14.661 1.00 91.06 80 GLU A N 1
ATOM 604 C CA . GLU A 1 80 ? 8.317 -7.276 -16.011 1.00 91.06 80 GLU A CA 1
ATOM 605 C C . GLU A 1 80 ? 7.301 -7.769 -17.052 1.00 91.06 80 GLU A C 1
ATOM 607 O O . GLU A 1 80 ? 7.077 -7.088 -18.054 1.00 91.06 80 GLU A O 1
ATOM 612 N N . ASP A 1 81 ? 6.633 -8.893 -16.782 1.00 90.56 81 ASP A N 1
ATOM 613 C CA . ASP A 1 81 ? 5.610 -9.457 -17.670 1.00 90.56 81 ASP A CA 1
ATOM 614 C C . ASP A 1 81 ? 4.439 -8.483 -17.868 1.00 90.56 81 ASP A C 1
ATOM 616 O O . ASP A 1 81 ? 3.972 -8.274 -18.988 1.00 90.56 81 ASP A O 1
ATOM 620 N N . ALA A 1 82 ? 3.996 -7.828 -16.790 1.00 88.69 82 ALA A N 1
ATOM 621 C CA . ALA A 1 82 ? 2.913 -6.852 -16.850 1.00 88.69 82 ALA A CA 1
ATOM 622 C C . ALA A 1 82 ? 3.303 -5.576 -17.620 1.00 88.69 82 ALA A C 1
ATOM 624 O O . ALA A 1 82 ? 2.488 -5.048 -18.373 1.00 88.69 82 ALA A O 1
ATOM 625 N N . VAL A 1 83 ? 4.534 -5.074 -17.462 1.00 89.00 83 VAL A N 1
ATOM 626 C CA . VAL A 1 83 ? 5.033 -3.910 -18.220 1.00 89.00 83 VAL A CA 1
ATOM 627 C C . VAL A 1 83 ? 5.132 -4.233 -19.706 1.00 89.00 83 VAL A C 1
ATOM 629 O O . VAL A 1 83 ? 4.792 -3.388 -20.532 1.00 89.00 83 VAL A O 1
ATOM 632 N N . ARG A 1 84 ? 5.584 -5.445 -20.044 1.00 88.94 84 ARG A N 1
ATOM 633 C CA . ARG A 1 84 ? 5.666 -5.920 -21.425 1.00 88.94 84 ARG A CA 1
ATOM 634 C C . ARG A 1 84 ? 4.283 -5.983 -22.068 1.00 88.94 84 ARG A C 1
ATOM 636 O O . ARG A 1 84 ? 4.088 -5.348 -23.096 1.00 88.94 84 ARG A O 1
ATOM 643 N N . ALA A 1 85 ? 3.325 -6.649 -21.422 1.00 89.25 85 ALA A N 1
ATOM 644 C CA . ALA A 1 85 ? 1.955 -6.756 -21.923 1.00 89.25 85 ALA A CA 1
ATOM 645 C C . ALA A 1 85 ? 1.321 -5.376 -22.187 1.00 89.25 85 ALA A C 1
ATOM 647 O O . ALA A 1 85 ? 0.762 -5.145 -23.249 1.00 89.25 85 ALA A O 1
ATOM 648 N N . LEU A 1 86 ? 1.496 -4.421 -21.266 1.00 88.44 86 LEU A N 1
ATOM 649 C CA . LEU A 1 86 ? 0.935 -3.067 -21.386 1.00 88.44 86 LEU A CA 1
ATOM 650 C C . LEU A 1 86 ? 1.605 -2.174 -22.442 1.00 88.44 86 LEU A C 1
ATOM 652 O O . LEU A 1 86 ? 1.085 -1.101 -22.732 1.00 88.44 86 LEU A O 1
ATOM 656 N N . ARG A 1 87 ? 2.784 -2.550 -22.950 1.00 84.06 87 ARG A N 1
ATOM 657 C CA . ARG A 1 87 ? 3.472 -1.852 -24.050 1.00 84.06 87 ARG A CA 1
ATOM 658 C C . ARG A 1 87 ? 3.196 -2.486 -25.414 1.00 84.06 87 ARG A C 1
ATOM 660 O O . ARG A 1 87 ? 3.515 -1.873 -26.429 1.00 84.06 87 ARG A O 1
ATOM 667 N N . GLU A 1 88 ? 2.700 -3.720 -25.420 1.00 80.00 88 GLU A N 1
ATOM 668 C CA . GLU A 1 88 ? 2.327 -4.463 -26.626 1.00 80.00 88 GLU A CA 1
ATOM 669 C C . GLU A 1 88 ? 0.869 -4.186 -27.054 1.00 80.00 88 GLU A C 1
ATOM 671 O O . GLU A 1 88 ? 0.554 -4.386 -28.229 1.00 80.00 88 GLU A O 1
ATOM 676 N N . ASP A 1 89 ? 0.029 -3.682 -26.138 1.00 57.94 89 ASP A N 1
ATOM 677 C CA . ASP A 1 89 ? -1.331 -3.148 -26.371 1.00 57.94 89 ASP A CA 1
ATOM 678 C C . ASP A 1 89 ? -1.334 -1.684 -26.867 1.00 57.94 89 ASP A C 1
ATOM 680 O O . ASP A 1 89 ? -2.194 -1.348 -27.719 1.00 57.94 89 ASP A O 1
#

pLDDT: mean 89.61, std 7.74, range [54.5, 97.81]

Radius of gyration: 17.87 Å; chains: 1; bounding box: 44×30×44 Å

InterPro domains:
  IPR011614 Catalase core domain [PF00199] (7-49)
  IPR018028 Catalase, mono-functional, haem-containing [PTHR11465] (4-49)
  IPR020835 Catalase superfamily [SSF56634] (4-48)